Protein AF-A0A924QQS8-F1 (afdb_monomer_lite)

pLDDT: mean 90.21, std 14.26, range [39.62, 98.31]

Structure (mmCIF, N/CA/C/O backbone):
data_AF-A0A924QQS8-F1
#
_entry.id   AF-A0A924QQS8-F1
#
loop_
_atom_site.group_PDB
_atom_site.id
_atom_site.type_symbol
_atom_site.label_atom_id
_atom_site.label_alt_id
_atom_site.label_comp_id
_atom_site.label_asym_id
_atom_site.label_entity_id
_atom_site.label_seq_id
_atom_site.pdbx_PDB_ins_code
_atom_site.Cartn_x
_atom_site.Cartn_y
_atom_site.Cartn_z
_atom_site.occupancy
_atom_site.B_iso_or_equiv
_atom_site.auth_seq_id
_atom_site.auth_comp_id
_atom_site.auth_asym_id
_atom_site.auth_atom_id
_atom_site.pdbx_PDB_model_num
ATOM 1 N N . MET A 1 1 ? 50.364 -8.770 -7.365 1.00 46.09 1 MET A N 1
ATOM 2 C CA . MET A 1 1 ? 49.555 -7.532 -7.382 1.00 46.09 1 MET A CA 1
ATOM 3 C C . MET A 1 1 ? 48.495 -7.644 -8.465 1.00 46.09 1 MET A C 1
ATOM 5 O O . MET A 1 1 ? 48.837 -7.537 -9.631 1.00 46.09 1 MET A O 1
ATOM 9 N N . GLN A 1 2 ? 47.232 -7.862 -8.106 1.00 39.62 2 GLN A N 1
ATOM 10 C CA . GLN A 1 2 ? 46.104 -7.446 -8.941 1.00 39.62 2 GLN A CA 1
ATOM 11 C C . GLN A 1 2 ? 45.059 -6.882 -7.986 1.00 39.62 2 GLN A C 1
ATOM 13 O O . GLN A 1 2 ? 44.471 -7.602 -7.184 1.00 39.62 2 GLN A O 1
ATOM 18 N N . ALA A 1 3 ? 44.945 -5.557 -7.988 1.00 45.06 3 ALA A N 1
ATOM 19 C CA . ALA A 1 3 ? 43.980 -4.840 -7.181 1.00 45.06 3 ALA A CA 1
ATOM 20 C C . ALA A 1 3 ? 42.570 -5.254 -7.616 1.00 45.06 3 ALA A C 1
ATOM 22 O O . ALA A 1 3 ? 42.184 -5.052 -8.768 1.00 45.06 3 ALA A O 1
ATOM 23 N N . GLN A 1 4 ? 41.799 -5.815 -6.683 1.00 46.00 4 GLN A N 1
ATOM 24 C CA . GLN A 1 4 ? 40.350 -5.915 -6.798 1.00 46.00 4 GLN A CA 1
ATOM 25 C C . GLN A 1 4 ? 39.809 -4.501 -7.044 1.00 46.00 4 GLN A C 1
ATOM 27 O O . GLN A 1 4 ? 39.794 -3.656 -6.146 1.00 46.00 4 GLN A O 1
ATOM 32 N N . LYS A 1 5 ? 39.408 -4.207 -8.285 1.00 44.78 5 LYS A N 1
ATOM 33 C CA . LYS A 1 5 ? 38.672 -2.983 -8.610 1.00 44.78 5 LYS A CA 1
ATOM 34 C C . LYS A 1 5 ? 37.347 -3.032 -7.850 1.00 44.78 5 LYS A C 1
ATOM 36 O O . LYS A 1 5 ? 36.415 -3.708 -8.271 1.00 44.78 5 LYS A O 1
ATOM 41 N N . LYS A 1 6 ? 37.294 -2.309 -6.727 1.00 47.62 6 LYS A N 1
ATOM 42 C CA . LYS A 1 6 ? 36.080 -1.919 -5.997 1.00 47.62 6 LYS A CA 1
ATOM 43 C C . LYS A 1 6 ? 34.993 -1.559 -7.018 1.00 47.62 6 LYS A C 1
ATOM 45 O O . LYS A 1 6 ? 35.137 -0.576 -7.747 1.00 47.62 6 LYS A O 1
ATOM 50 N N . GLN A 1 7 ? 33.950 -2.382 -7.104 1.00 50.38 7 GLN A N 1
ATOM 51 C CA . GLN A 1 7 ? 32.743 -2.101 -7.879 1.00 50.38 7 GLN A CA 1
ATOM 52 C C . GLN A 1 7 ? 32.249 -0.711 -7.460 1.00 50.38 7 GLN A C 1
ATOM 54 O O . GLN A 1 7 ? 31.958 -0.481 -6.288 1.00 50.38 7 GLN A O 1
ATOM 59 N N . LYS A 1 8 ? 32.250 0.254 -8.384 1.00 54.22 8 LYS A N 1
ATOM 60 C CA . LYS A 1 8 ? 31.757 1.605 -8.099 1.00 54.22 8 LYS A CA 1
ATOM 61 C C . LYS A 1 8 ? 30.287 1.511 -7.668 1.00 54.22 8 LYS A C 1
ATOM 63 O O . LYS A 1 8 ? 29.488 0.867 -8.340 1.00 54.22 8 LYS A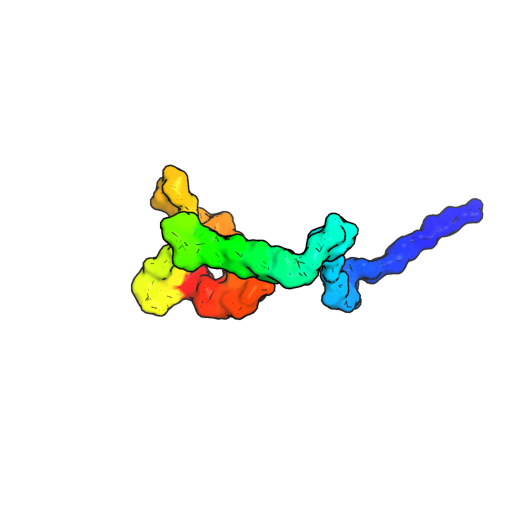 O 1
ATOM 68 N N . ASN A 1 9 ? 29.981 2.144 -6.536 1.00 59.84 9 ASN A N 1
ATOM 69 C CA . ASN A 1 9 ? 28.699 2.189 -5.830 1.00 59.84 9 ASN A CA 1
ATOM 70 C C . ASN A 1 9 ? 27.509 2.646 -6.705 1.00 59.84 9 ASN A C 1
ATOM 72 O O . ASN A 1 9 ? 27.051 3.779 -6.582 1.00 59.84 9 ASN A O 1
ATOM 76 N N . ASN A 1 10 ? 26.946 1.759 -7.526 1.00 69.44 10 ASN A N 1
ATOM 77 C CA . ASN A 1 10 ? 25.701 1.995 -8.271 1.00 69.44 10 ASN A CA 1
ATOM 78 C C . ASN A 1 10 ? 24.465 1.530 -7.476 1.00 69.44 10 ASN A C 1
ATOM 80 O O . ASN A 1 10 ? 23.588 0.855 -8.008 1.00 69.44 10 ASN A O 1
ATOM 84 N N . ALA A 1 11 ? 24.403 1.837 -6.179 1.00 83.38 11 ALA A N 1
ATOM 85 C CA . ALA A 1 11 ? 23.217 1.546 -5.376 1.00 83.38 11 ALA A CA 1
ATOM 86 C C . ALA A 1 11 ? 22.039 2.432 -5.826 1.00 83.38 11 ALA A C 1
ATOM 88 O O . ALA A 1 11 ? 22.239 3.595 -6.188 1.00 83.38 11 ALA A O 1
ATOM 89 N N . ALA A 1 12 ? 20.808 1.911 -5.772 1.00 89.38 12 ALA A N 1
ATOM 90 C CA . ALA A 1 12 ? 19.607 2.656 -6.172 1.00 89.38 12 ALA A CA 1
ATOM 91 C C . ALA A 1 12 ? 19.468 3.983 -5.404 1.00 89.38 12 ALA A C 1
ATOM 93 O O . ALA A 1 12 ? 19.145 5.008 -5.997 1.00 89.38 12 ALA A O 1
ATOM 94 N N . ILE A 1 13 ? 19.841 3.992 -4.119 1.00 89.81 13 ILE A N 1
ATOM 95 C CA . ILE A 1 13 ? 19.832 5.192 -3.272 1.00 89.81 13 ILE A CA 1
ATOM 96 C C . ILE A 1 13 ? 20.746 6.316 -3.791 1.00 89.81 13 ILE A C 1
ATOM 98 O O . ILE A 1 13 ? 20.395 7.482 -3.677 1.00 89.81 13 ILE A O 1
ATOM 102 N N . ASN A 1 14 ? 21.878 5.984 -4.420 1.00 91.81 14 ASN A N 1
ATOM 103 C CA . ASN A 1 14 ? 22.830 6.977 -4.933 1.00 91.81 14 ASN A CA 1
ATOM 104 C C . ASN A 1 14 ? 22.470 7.474 -6.338 1.00 91.81 14 ASN A C 1
ATOM 106 O O . ASN A 1 14 ? 22.968 8.507 -6.774 1.00 91.81 14 ASN A O 1
ATOM 110 N N . THR A 1 15 ? 21.668 6.708 -7.079 1.00 91.94 15 THR A N 1
ATOM 111 C CA . THR A 1 15 ? 21.402 6.950 -8.507 1.00 91.94 15 THR A CA 1
ATOM 112 C C . THR A 1 15 ? 19.964 7.373 -8.789 1.00 91.94 15 THR A C 1
ATOM 114 O O . THR A 1 15 ? 19.683 7.843 -9.889 1.00 91.94 15 THR A O 1
ATOM 117 N N . GLY A 1 16 ? 19.043 7.156 -7.845 1.00 90.25 16 GLY A N 1
ATOM 118 C CA . GLY A 1 16 ? 17.601 7.318 -8.040 1.00 90.25 16 GLY A CA 1
ATOM 119 C C . GLY A 1 16 ? 16.989 6.315 -9.026 1.00 90.25 16 GLY A C 1
ATOM 120 O O . GLY A 1 16 ? 15.792 6.372 -9.294 1.00 90.25 16 GLY A O 1
ATOM 121 N N . LYS A 1 17 ? 17.786 5.391 -9.579 1.00 91.50 17 LYS A N 1
ATOM 122 C CA . LYS A 1 17 ? 17.342 4.403 -10.564 1.00 91.50 17 LYS A CA 1
ATOM 123 C C . LYS A 1 17 ? 17.108 3.068 -9.875 1.00 91.50 17 LYS A C 1
ATOM 125 O O . LYS A 1 17 ? 18.050 2.403 -9.446 1.00 91.50 17 LYS A O 1
ATOM 130 N N . TYR A 1 18 ? 15.843 2.671 -9.801 1.00 94.06 18 TYR A N 1
ATOM 131 C CA . TYR A 1 18 ? 15.431 1.380 -9.265 1.00 94.06 18 TYR A CA 1
ATOM 132 C C . TYR A 1 18 ? 15.249 0.376 -10.400 1.00 94.06 18 TYR A C 1
ATOM 134 O O . TYR A 1 18 ? 14.653 0.679 -11.432 1.00 94.06 18 TYR A O 1
ATOM 142 N N . ARG A 1 19 ? 15.793 -0.827 -10.211 1.00 95.44 19 ARG A N 1
ATOM 143 C CA . ARG A 1 19 ? 15.724 -1.905 -11.197 1.00 95.44 19 ARG A CA 1
ATOM 144 C C . ARG A 1 19 ? 14.311 -2.487 -11.242 1.00 95.44 19 ARG A C 1
ATOM 146 O O . ARG A 1 19 ? 13.807 -2.930 -10.212 1.00 95.44 19 ARG A O 1
ATOM 153 N N . ASN A 1 20 ? 13.700 -2.545 -12.424 1.00 96.62 20 ASN A N 1
ATOM 154 C CA . ASN A 1 20 ? 12.408 -3.203 -12.614 1.00 96.62 20 ASN A CA 1
ATOM 155 C C . ASN A 1 20 ? 12.616 -4.645 -13.102 1.00 96.62 20 ASN A C 1
ATOM 157 O O . ASN A 1 20 ? 12.780 -4.902 -14.292 1.00 96.62 20 ASN A O 1
ATOM 161 N N . ILE A 1 21 ? 12.585 -5.589 -12.161 1.00 97.44 21 ILE A N 1
ATOM 162 C CA . ILE A 1 21 ? 12.833 -7.015 -12.427 1.00 97.44 21 ILE A CA 1
ATOM 163 C C . ILE A 1 21 ? 11.721 -7.632 -13.294 1.00 97.44 21 ILE A C 1
ATOM 165 O O . ILE A 1 21 ? 11.981 -8.553 -14.062 1.00 97.44 21 ILE A O 1
ATOM 169 N N . PHE A 1 22 ? 10.486 -7.124 -13.222 1.00 97.50 22 PHE A N 1
ATOM 170 C CA . PHE A 1 22 ? 9.398 -7.628 -14.064 1.00 97.50 22 PHE A CA 1
ATOM 171 C C . PHE A 1 22 ? 9.576 -7.218 -15.531 1.00 97.50 22 PHE A C 1
ATOM 173 O O . PHE A 1 22 ? 9.334 -8.031 -16.419 1.00 97.50 22 PHE A O 1
ATOM 180 N N . LEU A 1 23 ? 10.053 -5.997 -15.790 1.00 97.25 23 LEU A N 1
ATOM 181 C CA . LEU A 1 23 ? 10.431 -5.578 -17.145 1.00 97.25 23 LEU A CA 1
ATOM 182 C C . LEU A 1 23 ? 11.558 -6.461 -17.699 1.00 97.25 23 LEU A C 1
ATOM 184 O O . LEU A 1 23 ? 11.469 -6.930 -18.829 1.00 97.25 23 LEU A O 1
ATOM 188 N N . GLU A 1 24 ? 12.588 -6.736 -16.892 1.00 97.25 24 GLU A N 1
ATOM 189 C CA . GLU A 1 24 ? 13.707 -7.616 -17.275 1.00 97.25 24 GLU A CA 1
ATOM 190 C C . GLU A 1 24 ? 13.256 -9.055 -17.563 1.00 97.25 24 GLU A C 1
ATOM 192 O O . GLU A 1 24 ? 13.809 -9.715 -18.438 1.00 97.25 24 GLU A O 1
ATOM 197 N N . ALA A 1 25 ? 12.218 -9.524 -16.870 1.00 97.19 25 ALA A N 1
ATOM 198 C CA . ALA A 1 25 ? 11.598 -10.825 -17.105 1.00 97.19 25 ALA A CA 1
ATOM 199 C C . ALA A 1 25 ? 10.669 -10.864 -18.340 1.00 97.19 25 ALA A C 1
ATOM 201 O O . ALA A 1 25 ? 10.100 -11.915 -18.628 1.00 97.19 25 ALA A O 1
ATOM 202 N N . GLY A 1 26 ? 10.503 -9.751 -19.068 1.00 97.38 26 GLY A N 1
ATOM 203 C CA . GLY A 1 26 ? 9.736 -9.680 -20.318 1.00 97.38 26 GLY A CA 1
ATOM 204 C C . GLY A 1 26 ? 8.273 -9.246 -20.174 1.00 97.38 26 GLY A C 1
ATOM 205 O O . GLY A 1 26 ? 7.532 -9.279 -21.158 1.00 97.38 26 GLY A O 1
ATOM 206 N N . TYR A 1 27 ? 7.831 -8.820 -18.986 1.00 98.12 27 TYR A N 1
ATOM 207 C CA . TYR A 1 27 ? 6.482 -8.275 -18.814 1.00 98.12 27 TYR A CA 1
ATOM 208 C C . TYR A 1 27 ? 6.398 -6.836 -19.335 1.00 98.12 27 TYR A C 1
ATOM 210 O O . TYR A 1 27 ? 7.298 -6.025 -19.119 1.00 98.12 27 TYR A O 1
ATOM 218 N N . SER A 1 28 ? 5.283 -6.490 -19.985 1.00 98.06 28 SER A N 1
ATOM 219 C CA . SER A 1 28 ? 5.034 -5.110 -20.409 1.00 98.06 28 SER A CA 1
ATOM 220 C C . SER A 1 28 ? 4.804 -4.194 -19.203 1.00 98.06 28 SER A C 1
ATOM 222 O O . SER A 1 28 ? 4.219 -4.606 -18.198 1.00 98.06 28 SER A O 1
ATOM 224 N N . GLN A 1 29 ? 5.200 -2.924 -19.323 1.00 97.69 29 GLN A N 1
ATOM 225 C CA . GLN A 1 29 ? 4.983 -1.932 -18.266 1.00 97.69 29 GLN A CA 1
ATOM 226 C C . GLN A 1 29 ? 3.497 -1.817 -17.887 1.00 97.69 29 GLN A C 1
ATOM 228 O O . GLN A 1 29 ? 3.162 -1.834 -16.709 1.00 97.69 29 GLN A O 1
ATOM 233 N N . ALA A 1 30 ? 2.596 -1.833 -18.876 1.00 98.12 30 ALA A N 1
ATOM 234 C CA . ALA A 1 30 ? 1.154 -1.782 -18.640 1.00 98.12 30 ALA A CA 1
ATOM 235 C C . ALA A 1 30 ? 0.642 -2.964 -17.794 1.00 98.12 30 ALA A C 1
ATOM 237 O O . ALA A 1 30 ? -0.199 -2.776 -16.915 1.00 98.12 30 ALA A O 1
ATOM 238 N N . ALA A 1 31 ? 1.159 -4.179 -18.017 1.00 98.06 31 ALA A N 1
ATOM 239 C CA . ALA A 1 31 ? 0.791 -5.343 -17.211 1.00 98.06 31 ALA A CA 1
ATOM 240 C C . ALA A 1 31 ? 1.318 -5.238 -15.769 1.00 98.06 31 ALA A C 1
ATOM 242 O O . ALA A 1 31 ? 0.631 -5.645 -14.830 1.00 98.06 31 ALA A O 1
ATOM 243 N N . ILE A 1 32 ? 2.513 -4.670 -15.584 1.00 98.31 32 ILE A N 1
ATOM 244 C CA . ILE A 1 32 ? 3.113 -4.436 -14.263 1.00 98.31 32 ILE A CA 1
ATOM 245 C C . ILE A 1 32 ? 2.293 -3.404 -13.484 1.00 98.31 32 ILE A C 1
ATOM 247 O O . ILE A 1 32 ? 1.909 -3.664 -12.343 1.00 98.31 32 ILE A O 1
ATOM 251 N N . ASP A 1 33 ? 1.958 -2.280 -14.114 1.00 97.81 33 ASP A N 1
ATOM 252 C CA . ASP A 1 33 ? 1.160 -1.216 -13.499 1.00 97.81 33 ASP A CA 1
ATOM 253 C C . ASP A 1 33 ? -0.241 -1.715 -13.130 1.00 97.81 33 ASP A C 1
ATOM 255 O O . ASP A 1 33 ? -0.728 -1.471 -12.022 1.00 97.81 33 ASP A O 1
ATOM 259 N N . ALA A 1 34 ? -0.872 -2.489 -14.020 1.00 98.12 34 ALA A N 1
ATOM 260 C CA . ALA A 1 34 ? -2.160 -3.119 -13.747 1.00 98.12 34 ALA A CA 1
ATOM 261 C C . ALA A 1 34 ? -2.080 -4.080 -12.550 1.00 98.12 34 ALA A C 1
ATOM 263 O O . ALA A 1 34 ? -2.969 -4.079 -11.696 1.00 98.12 34 ALA A O 1
ATOM 264 N N . LYS A 1 35 ? -0.999 -4.865 -12.448 1.00 97.56 35 LYS A N 1
ATOM 265 C CA . LYS A 1 35 ? -0.778 -5.781 -11.324 1.00 97.56 35 LYS A CA 1
ATOM 266 C C . LYS A 1 35 ? -0.573 -5.036 -10.005 1.00 97.56 35 LYS A C 1
ATOM 268 O O . LYS A 1 35 ? -1.170 -5.434 -9.008 1.00 97.56 35 LYS A O 1
ATOM 273 N N . LEU A 1 36 ? 0.208 -3.954 -9.998 1.00 97.25 36 LEU A N 1
ATOM 274 C CA . LEU A 1 36 ? 0.405 -3.107 -8.814 1.00 97.25 36 LEU A CA 1
ATOM 275 C C . LEU A 1 36 ? -0.909 -2.462 -8.360 1.00 97.25 36 LEU A C 1
ATOM 277 O O . LEU A 1 36 ? -1.256 -2.540 -7.181 1.00 97.25 36 LEU A O 1
ATOM 281 N N . LYS A 1 37 ? -1.678 -1.893 -9.298 1.00 97.19 37 LYS A N 1
ATOM 282 C CA . LYS A 1 37 ? -2.989 -1.299 -9.004 1.00 97.19 37 LYS A CA 1
ATOM 283 C C . LYS A 1 37 ? -3.958 -2.331 -8.428 1.00 97.19 37 LYS A C 1
ATOM 285 O O . LYS A 1 37 ? -4.628 -2.045 -7.439 1.00 97.19 37 LYS A O 1
ATOM 290 N N . LYS A 1 38 ? -4.013 -3.528 -9.020 1.00 97.81 38 LYS A N 1
ATOM 291 C CA . LYS A 1 38 ? -4.877 -4.609 -8.535 1.00 97.81 38 LYS A CA 1
ATOM 292 C C . LYS A 1 38 ? -4.468 -5.074 -7.137 1.00 97.81 38 LYS A C 1
ATOM 294 O O . LYS A 1 38 ? -5.334 -5.214 -6.286 1.00 97.81 38 LYS A O 1
ATOM 299 N N . ALA A 1 39 ? -3.173 -5.267 -6.884 1.00 97.12 39 ALA A N 1
ATOM 300 C CA . ALA A 1 39 ? -2.686 -5.683 -5.571 1.00 97.12 39 ALA A CA 1
ATOM 301 C C . ALA A 1 39 ? -3.050 -4.669 -4.477 1.00 97.12 39 ALA A C 1
ATOM 303 O O . ALA A 1 39 ? -3.498 -5.060 -3.404 1.00 97.12 39 ALA A O 1
ATOM 304 N N . TYR A 1 40 ? -2.917 -3.369 -4.759 1.00 97.25 40 TYR A N 1
ATOM 305 C CA . TYR A 1 40 ? -3.352 -2.336 -3.821 1.00 97.25 40 TYR A CA 1
ATOM 306 C C . TYR A 1 40 ? -4.861 -2.395 -3.564 1.00 97.25 40 TYR A C 1
ATOM 308 O O . TYR A 1 40 ? -5.278 -2.410 -2.408 1.00 97.25 40 TYR A O 1
ATOM 316 N N . TYR A 1 41 ? -5.665 -2.485 -4.629 1.00 97.38 41 TYR A N 1
ATOM 317 C CA . TYR A 1 41 ? -7.116 -2.609 -4.512 1.00 97.38 41 TYR A CA 1
ATOM 318 C C . TYR A 1 41 ? -7.501 -3.816 -3.652 1.00 97.38 41 TYR A C 1
ATOM 320 O O . TYR A 1 41 ? -8.202 -3.651 -2.663 1.00 97.38 41 TYR A O 1
ATOM 328 N N . ASP A 1 42 ? -6.991 -5.009 -3.964 1.00 96.50 42 ASP A N 1
ATOM 329 C CA . ASP A 1 42 ? -7.339 -6.244 -3.251 1.00 96.50 42 ASP A CA 1
ATOM 330 C C . ASP A 1 42 ? -7.022 -6.160 -1.741 1.00 96.50 42 ASP A C 1
ATOM 332 O O . ASP A 1 42 ? -7.754 -6.726 -0.930 1.00 96.50 42 ASP A O 1
ATOM 336 N N . VAL A 1 43 ? -5.953 -5.447 -1.360 1.00 95.81 43 VAL A N 1
ATOM 337 C CA . VAL A 1 43 ? -5.474 -5.344 0.031 1.00 95.81 43 VAL A CA 1
ATOM 338 C C . VAL A 1 43 ? -6.135 -4.197 0.808 1.00 95.81 43 VAL A C 1
ATOM 340 O O . VAL A 1 43 ? -6.387 -4.359 2.002 1.00 95.81 43 VAL A O 1
ATOM 343 N N . PHE A 1 44 ? -6.435 -3.057 0.173 1.00 96.25 44 PHE A N 1
ATOM 344 C CA . PHE A 1 44 ? -6.886 -1.837 0.869 1.00 96.25 44 PHE A CA 1
ATOM 345 C C . PHE A 1 44 ? -8.324 -1.400 0.557 1.00 96.25 44 PHE A C 1
ATOM 347 O O . PHE A 1 44 ? -8.935 -0.717 1.377 1.00 96.25 44 PHE A O 1
ATOM 354 N N . GLU A 1 45 ? -8.887 -1.779 -0.590 1.00 95.75 45 GLU A N 1
ATOM 355 C CA . GLU A 1 45 ? -10.166 -1.232 -1.083 1.00 95.75 45 GLU A CA 1
ATOM 356 C C . GLU A 1 45 ? -11.214 -2.319 -1.382 1.00 95.75 45 GLU A C 1
ATOM 358 O O . GLU A 1 45 ? -12.414 -2.075 -1.270 1.00 95.75 45 GLU A O 1
ATOM 363 N N . GLY A 1 46 ? -10.768 -3.521 -1.742 1.00 94.56 46 GLY A N 1
ATOM 364 C CA . GLY A 1 46 ? -11.596 -4.622 -2.211 1.00 94.56 46 GLY A CA 1
ATOM 365 C C . GLY A 1 46 ? -12.379 -5.349 -1.112 1.00 94.56 46 GLY A C 1
ATOM 366 O O . GLY A 1 46 ? -12.224 -5.075 0.078 1.00 94.56 46 GLY A O 1
ATOM 367 N N . PRO A 1 47 ? -13.211 -6.332 -1.496 1.00 93.62 47 PRO A N 1
ATOM 368 C CA . PRO A 1 47 ? -14.062 -7.072 -0.558 1.00 93.62 47 PRO A CA 1
ATOM 369 C C . PRO A 1 47 ? -13.268 -7.934 0.433 1.00 93.62 47 PRO A C 1
ATOM 371 O O . PRO A 1 47 ? -13.762 -8.249 1.509 1.00 93.62 47 PRO A O 1
ATOM 374 N N . THR A 1 48 ? -12.039 -8.311 0.077 1.00 92.69 48 THR A N 1
ATOM 375 C CA . THR A 1 48 ? -11.126 -9.117 0.899 1.00 92.69 48 THR A CA 1
ATOM 376 C C . THR A 1 48 ? -10.011 -8.275 1.520 1.00 92.69 48 THR A C 1
ATOM 378 O O . THR A 1 48 ? -8.941 -8.803 1.826 1.00 92.69 48 THR A O 1
ATOM 381 N N . LYS A 1 49 ? -10.223 -6.959 1.641 1.00 95.00 49 LYS A N 1
ATOM 382 C CA . LYS A 1 49 ? -9.225 -6.038 2.179 1.00 95.00 49 LYS A CA 1
ATOM 383 C C . LYS A 1 49 ? -8.893 -6.342 3.637 1.00 95.00 49 LYS A C 1
ATOM 385 O O . LYS A 1 49 ? -9.699 -6.892 4.383 1.00 95.00 49 LYS A O 1
ATOM 390 N N . VAL A 1 50 ? -7.713 -5.893 4.043 1.00 94.94 50 VAL A N 1
ATOM 391 C CA . VAL A 1 50 ? -7.223 -5.958 5.427 1.00 94.94 50 VAL A CA 1
ATOM 392 C C . VAL A 1 50 ? -7.189 -4.585 6.105 1.00 94.94 50 VAL A C 1
ATOM 394 O O . VAL A 1 50 ? -6.781 -4.486 7.255 1.00 94.94 50 VAL A O 1
ATOM 397 N N . TYR A 1 51 ? -7.610 -3.530 5.401 1.00 96.31 51 TYR A N 1
ATOM 398 C CA . TYR A 1 51 ? -7.655 -2.145 5.875 1.00 96.31 51 TYR A CA 1
ATOM 399 C C . TYR A 1 51 ? -9.077 -1.724 6.260 1.00 96.31 51 TYR A C 1
ATOM 401 O O . TYR A 1 51 ? -10.006 -1.830 5.449 1.00 96.31 51 TYR A O 1
ATOM 409 N N . PHE A 1 52 ? -9.238 -1.193 7.471 1.00 96.00 52 PHE A N 1
ATOM 410 C CA . PHE A 1 52 ? -10.537 -0.794 8.014 1.00 96.00 52 PHE A CA 1
ATOM 411 C C . PHE A 1 52 ? -10.469 0.597 8.634 1.00 96.00 52 PHE A C 1
ATOM 413 O O . PHE A 1 52 ? -9.614 0.868 9.474 1.00 96.00 52 PHE A O 1
ATOM 420 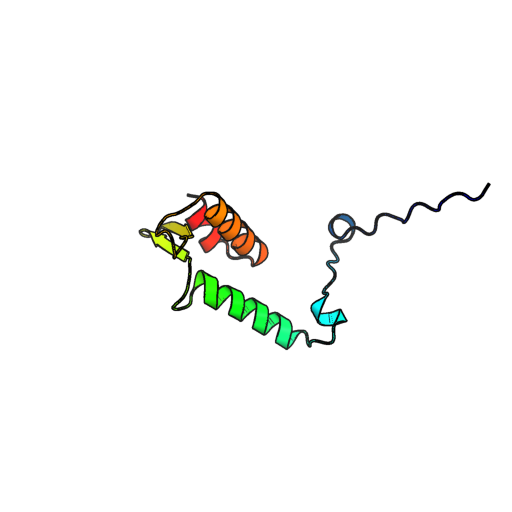N N . GLU A 1 53 ? -11.386 1.469 8.224 1.00 95.25 53 GLU A N 1
ATOM 421 C CA . GLU A 1 53 ? -11.521 2.822 8.763 1.00 95.25 53 GLU A CA 1
ATOM 422 C C . GLU A 1 53 ? -12.284 2.809 10.092 1.00 95.25 53 GLU A C 1
ATOM 424 O O . GLU A 1 53 ? -13.216 2.026 10.288 1.00 95.25 53 GLU A O 1
ATOM 429 N N . VAL A 1 54 ? -11.881 3.689 11.007 1.00 92.94 54 VAL A N 1
ATOM 430 C CA . VAL A 1 54 ? -12.489 3.887 12.325 1.00 92.94 54 VAL A CA 1
ATOM 431 C C . VAL A 1 54 ? -12.776 5.372 12.504 1.00 92.94 54 VAL A C 1
ATOM 433 O O . VAL A 1 54 ? -11.864 6.197 12.615 1.00 92.94 54 VAL A O 1
ATOM 436 N N . GLY A 1 55 ? -14.066 5.708 12.540 1.00 91.81 55 GLY A N 1
ATOM 437 C CA . GLY A 1 55 ? -14.515 7.097 12.494 1.00 91.81 55 GLY A CA 1
ATOM 438 C C . GLY A 1 55 ? -14.021 7.810 11.233 1.00 91.81 55 GLY A C 1
ATOM 439 O O . GLY A 1 55 ? -13.698 7.179 10.229 1.00 91.81 55 GLY A O 1
ATOM 440 N N . ASP A 1 56 ? -13.917 9.133 11.306 1.00 89.56 56 ASP A N 1
ATOM 441 C CA . ASP A 1 56 ? -13.604 9.942 10.121 1.00 89.56 56 ASP A CA 1
ATOM 442 C C . ASP A 1 56 ? -12.107 10.005 9.803 1.00 89.56 56 ASP A C 1
ATOM 444 O O . ASP A 1 56 ? -11.711 10.535 8.766 1.00 89.56 56 ASP A O 1
ATOM 448 N N . THR A 1 57 ? -11.248 9.550 10.722 1.00 92.44 57 THR A N 1
ATOM 449 C CA . THR A 1 57 ? -9.835 9.939 10.668 1.00 92.44 57 THR A CA 1
ATOM 450 C C . THR A 1 57 ? -8.805 8.884 11.023 1.00 92.44 57 THR A C 1
ATOM 452 O O . THR A 1 57 ? -7.617 9.141 10.830 1.00 92.44 57 THR A O 1
ATOM 455 N N . MET A 1 58 ? -9.220 7.717 11.507 1.00 94.94 58 MET A N 1
ATOM 456 C CA . MET A 1 58 ? -8.308 6.630 11.846 1.00 94.94 58 MET A CA 1
ATOM 457 C C . MET A 1 58 ? -8.584 5.421 10.969 1.00 94.94 58 MET A C 1
ATOM 459 O O . MET A 1 58 ? -9.661 5.276 10.388 1.00 94.94 58 MET A O 1
ATOM 463 N N . ALA A 1 59 ? -7.601 4.545 10.871 1.00 95.81 59 ALA A N 1
ATOM 464 C CA . ALA A 1 59 ? -7.757 3.237 10.276 1.00 95.81 59 ALA A CA 1
ATOM 465 C C . ALA A 1 59 ? -6.712 2.278 10.836 1.00 95.81 59 ALA A C 1
ATOM 467 O O . ALA A 1 59 ? -5.667 2.696 11.325 1.00 95.81 59 ALA A O 1
ATOM 468 N N . TYR A 1 60 ? -6.969 0.983 10.719 1.00 93.88 60 TYR A N 1
ATOM 469 C CA . TYR A 1 60 ? -6.017 -0.052 11.099 1.00 93.88 60 TYR A CA 1
ATOM 470 C C . TYR A 1 60 ? -5.923 -1.126 10.021 1.00 93.88 60 TYR A C 1
ATOM 472 O O . TYR A 1 60 ? -6.807 -1.283 9.175 1.00 93.88 60 TYR A O 1
ATOM 480 N N . VAL A 1 61 ? -4.822 -1.871 10.069 1.00 94.38 61 VAL A N 1
ATOM 481 C CA . VAL A 1 61 ? -4.624 -3.089 9.288 1.00 94.38 61 VAL A CA 1
ATOM 482 C C . VAL A 1 61 ? -4.851 -4.278 10.214 1.00 94.38 61 VAL A C 1
ATOM 484 O 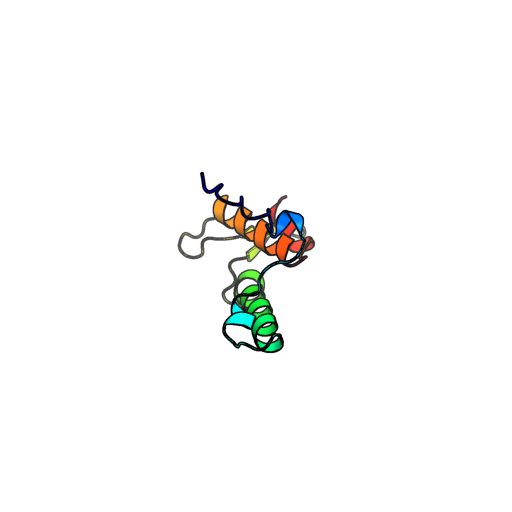O . VAL A 1 61 ? -4.175 -4.399 11.238 1.00 94.38 61 VAL A O 1
ATOM 487 N N . SER A 1 62 ? -5.816 -5.129 9.874 1.00 92.81 62 SER A N 1
ATOM 488 C CA . SER A 1 62 ? -6.196 -6.289 10.679 1.00 92.81 62 SER A CA 1
ATOM 489 C C . SER A 1 62 ? -5.540 -7.569 10.178 1.00 92.81 62 SER A C 1
ATOM 491 O O . SER A 1 62 ? -5.503 -7.839 8.975 1.00 92.81 62 SER A O 1
ATOM 493 N N . ASP A 1 63 ? -5.091 -8.404 11.109 1.00 92.12 63 ASP A N 1
ATOM 494 C CA . ASP A 1 63 ? -4.893 -9.822 10.839 1.00 92.12 63 ASP A CA 1
ATOM 495 C C . ASP A 1 63 ? -6.269 -10.506 10.833 1.00 92.12 63 ASP A C 1
ATOM 497 O O . ASP A 1 63 ? -6.828 -10.838 11.877 1.00 92.12 63 ASP A O 1
ATOM 501 N N . ILE A 1 64 ? -6.817 -10.725 9.635 1.00 89.12 64 ILE A N 1
ATOM 502 C CA . ILE A 1 64 ? -8.159 -11.299 9.425 1.00 89.12 64 ILE A CA 1
ATOM 503 C C . ILE A 1 64 ? -8.325 -12.667 10.095 1.00 89.12 64 ILE A C 1
ATOM 505 O O . ILE A 1 64 ? -9.430 -13.045 10.474 1.00 89.12 64 ILE A O 1
ATOM 509 N N . LYS A 1 65 ? -7.243 -13.440 10.245 1.00 88.56 65 LYS A N 1
ATOM 510 C CA . LYS A 1 65 ? -7.329 -14.766 10.862 1.00 88.56 65 LYS A CA 1
ATOM 511 C C . LYS A 1 65 ? -7.486 -14.662 12.377 1.00 88.56 65 LYS A C 1
ATOM 513 O O . LYS A 1 65 ? -8.203 -15.467 12.968 1.00 88.56 65 LYS A O 1
ATOM 518 N N . ASN A 1 66 ? -6.786 -13.715 12.993 1.00 90.69 66 ASN A N 1
ATOM 519 C CA . ASN A 1 66 ? -6.750 -13.556 14.446 1.00 90.69 66 ASN A CA 1
ATOM 520 C C . ASN A 1 66 ? -7.707 -12.471 14.965 1.00 90.69 66 ASN A C 1
ATOM 522 O O . ASN A 1 66 ? -7.914 -12.385 16.173 1.00 90.69 66 ASN A O 1
ATOM 526 N N . ASN A 1 67 ? -8.330 -11.700 14.070 1.00 89.00 67 ASN A N 1
ATOM 527 C CA . ASN A 1 67 ? -9.235 -10.590 14.378 1.00 89.00 67 ASN A CA 1
ATOM 528 C C . ASN A 1 67 ? -8.608 -9.541 15.316 1.00 89.00 67 ASN A C 1
ATOM 530 O O . ASN A 1 67 ? -9.300 -8.938 16.135 1.00 89.00 67 ASN A O 1
ATOM 534 N N . ASP A 1 68 ? -7.296 -9.325 15.201 1.00 88.38 68 ASP A N 1
ATOM 535 C CA . ASP A 1 68 ? -6.544 -8.325 15.956 1.00 88.38 68 ASP A CA 1
ATOM 536 C C . ASP A 1 68 ? -5.832 -7.335 15.018 1.00 88.38 68 ASP A C 1
ATOM 538 O O . ASP A 1 68 ? -5.708 -7.540 13.806 1.00 88.38 68 ASP A O 1
ATOM 542 N N . ALA A 1 69 ? -5.404 -6.208 15.585 1.00 91.19 69 ALA A N 1
ATOM 543 C CA . ALA A 1 69 ? -4.519 -5.256 14.930 1.00 91.19 69 ALA A CA 1
ATOM 544 C C . ALA A 1 69 ? -3.134 -5.373 15.570 1.00 91.19 69 ALA A C 1
ATOM 546 O O . ALA A 1 69 ? -2.997 -5.295 16.792 1.00 91.19 69 ALA A O 1
ATOM 547 N N . ARG A 1 70 ? -2.099 -5.554 14.746 1.00 93.25 70 ARG A N 1
ATOM 548 C CA . ARG A 1 70 ? -0.710 -5.696 15.205 1.00 93.25 70 ARG A CA 1
ATOM 549 C C . ARG A 1 70 ? 0.151 -4.574 14.662 1.00 93.25 70 ARG A C 1
ATOM 551 O O . ARG A 1 70 ? 0.012 -4.188 13.505 1.00 93.25 70 ARG A O 1
ATOM 558 N N . THR A 1 71 ? 1.099 -4.114 15.474 1.00 91.88 71 THR A N 1
ATOM 559 C CA . THR A 1 71 ? 2.063 -3.066 15.097 1.00 91.88 71 THR A CA 1
ATOM 560 C C . THR A 1 71 ? 2.821 -3.402 13.812 1.00 91.88 71 THR A C 1
ATOM 562 O O . THR A 1 71 ? 3.073 -2.515 13.001 1.00 91.88 71 THR A O 1
ATOM 565 N N . GLU A 1 72 ? 3.105 -4.685 13.576 1.00 94.12 72 GLU A N 1
ATOM 566 C CA . GLU A 1 72 ? 3.672 -5.183 12.322 1.00 94.12 72 GLU A CA 1
ATOM 567 C C . GLU A 1 72 ? 2.788 -4.827 11.111 1.00 94.12 72 GLU A C 1
ATOM 569 O O . GLU A 1 72 ? 3.243 -4.125 10.206 1.00 94.12 72 GLU A O 1
ATOM 574 N N . GLY A 1 73 ? 1.508 -5.217 11.131 1.00 92.94 73 GLY A N 1
ATOM 575 C CA . GLY A 1 73 ? 0.555 -4.938 10.052 1.00 92.94 73 GLY A CA 1
ATOM 576 C C . GLY A 1 73 ? 0.335 -3.442 9.818 1.00 92.94 73 GLY A C 1
ATOM 577 O O . GLY A 1 73 ? 0.261 -3.004 8.669 1.00 92.94 73 GLY A O 1
ATOM 578 N N . LEU A 1 74 ? 0.316 -2.642 10.890 1.00 95.00 74 LEU A N 1
ATOM 579 C CA . LEU A 1 74 ? 0.241 -1.179 10.794 1.00 95.00 74 LEU A CA 1
ATOM 580 C C . LEU A 1 74 ? 1.470 -0.606 10.077 1.00 95.00 74 LEU A C 1
ATOM 582 O O . LEU A 1 74 ? 1.326 0.153 9.118 1.00 95.00 74 LEU A O 1
ATOM 586 N N . SER A 1 75 ? 2.677 -1.028 10.470 1.00 96.12 75 SER A N 1
ATOM 587 C CA . SER A 1 75 ? 3.921 -0.565 9.844 1.00 96.12 75 SER A CA 1
ATOM 588 C C . SER A 1 75 ? 4.020 -0.956 8.361 1.00 96.12 75 SER A C 1
ATOM 590 O O . SER A 1 75 ? 4.479 -0.162 7.536 1.00 96.12 75 SER A O 1
ATOM 592 N N . TYR A 1 76 ? 3.519 -2.138 7.987 1.00 96.62 76 TYR A N 1
ATOM 593 C CA . TYR A 1 76 ? 3.438 -2.567 6.589 1.00 96.62 76 TYR A CA 1
ATOM 594 C C . TYR A 1 76 ? 2.430 -1.736 5.803 1.00 96.62 76 TYR A C 1
ATOM 596 O O . TYR A 1 76 ? 2.743 -1.280 4.701 1.00 96.62 76 TYR A O 1
ATOM 604 N N . GLY A 1 77 ? 1.256 -1.480 6.383 1.00 96.19 77 GLY A N 1
ATOM 605 C CA . GLY A 1 77 ? 0.244 -0.610 5.792 1.00 96.19 77 GLY A CA 1
ATOM 606 C C . GLY A 1 77 ? 0.786 0.786 5.491 1.00 96.19 77 GLY A C 1
ATOM 607 O O . GLY A 1 77 ? 0.639 1.282 4.373 1.00 96.19 77 GLY A O 1
ATOM 608 N N . MET A 1 78 ? 1.500 1.376 6.452 1.00 97.69 78 MET A N 1
ATOM 609 C CA . MET A 1 78 ? 2.177 2.663 6.283 1.00 97.69 78 MET A CA 1
ATOM 610 C C . MET A 1 78 ? 3.230 2.624 5.171 1.00 97.69 78 MET A C 1
ATOM 612 O O . MET A 1 78 ? 3.269 3.521 4.328 1.00 97.69 78 MET A O 1
ATOM 616 N N . MET A 1 79 ? 4.069 1.583 5.131 1.00 98.12 79 MET A N 1
ATOM 617 C CA . MET A 1 79 ? 5.105 1.454 4.103 1.00 98.12 79 MET A CA 1
ATOM 618 C C . MET A 1 79 ? 4.501 1.336 2.698 1.00 98.12 79 MET A C 1
ATOM 620 O O . MET A 1 79 ? 4.969 1.984 1.764 1.00 98.12 79 MET A O 1
ATOM 624 N N . VAL A 1 80 ? 3.427 0.562 2.530 1.00 97.50 80 VAL A N 1
ATOM 625 C CA . VAL A 1 80 ? 2.734 0.467 1.236 1.00 97.50 80 VAL A CA 1
ATOM 626 C C . VAL A 1 80 ? 2.108 1.810 0.855 1.00 97.50 80 VAL A C 1
ATOM 628 O O . VAL A 1 80 ? 2.254 2.252 -0.287 1.00 97.50 80 VAL A O 1
ATOM 631 N N . ALA A 1 81 ? 1.457 2.488 1.803 1.00 97.25 81 ALA A N 1
ATOM 632 C CA . ALA A 1 81 ? 0.811 3.771 1.554 1.00 97.25 81 ALA A CA 1
ATOM 633 C C . ALA A 1 81 ? 1.810 4.847 1.099 1.00 97.25 81 ALA A C 1
ATOM 635 O O . ALA A 1 81 ? 1.546 5.545 0.120 1.00 97.25 81 ALA A O 1
ATOM 636 N N . VAL A 1 82 ? 2.978 4.956 1.742 1.00 97.38 82 VAL A N 1
ATOM 637 C CA . VAL A 1 82 ? 3.986 5.957 1.351 1.00 97.38 82 VAL A CA 1
ATOM 638 C C . VAL A 1 82 ? 4.616 5.645 -0.011 1.00 97.38 82 VAL A C 1
ATOM 640 O O . VAL A 1 82 ? 4.768 6.552 -0.826 1.00 97.38 82 VAL A O 1
ATOM 643 N N . GLN A 1 83 ? 4.903 4.372 -0.313 1.00 96.81 83 GLN A N 1
ATOM 644 C CA . GLN A 1 83 ? 5.493 3.966 -1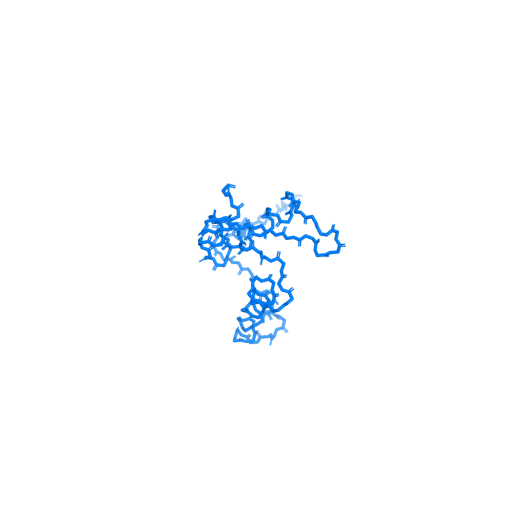.600 1.00 96.81 83 GLN A CA 1
ATOM 645 C C . GLN A 1 83 ? 4.542 4.185 -2.786 1.00 96.81 83 GLN A C 1
ATOM 647 O O . GLN A 1 83 ? 4.989 4.437 -3.903 1.00 96.81 83 GLN A O 1
ATOM 652 N N . LEU A 1 84 ? 3.229 4.119 -2.549 1.00 96.81 84 LEU A N 1
ATOM 653 C CA . LEU A 1 84 ? 2.192 4.344 -3.563 1.00 96.81 84 LEU A CA 1
ATOM 654 C C . LEU A 1 84 ? 1.605 5.764 -3.531 1.00 96.81 84 LEU A C 1
ATOM 656 O O . LEU A 1 84 ? 0.601 6.022 -4.197 1.00 96.81 84 LEU A O 1
ATOM 660 N N . ASN A 1 85 ? 2.217 6.681 -2.773 1.00 97.56 85 ASN A N 1
ATOM 661 C CA . ASN A 1 85 ? 1.776 8.070 -2.629 1.00 97.56 85 ASN A CA 1
ATOM 662 C C . ASN A 1 85 ? 0.307 8.210 -2.160 1.00 97.56 85 ASN A C 1
ATOM 664 O O . ASN A 1 85 ? -0.465 9.030 -2.658 1.00 97.56 85 ASN A O 1
ATOM 668 N N . LYS A 1 86 ? -0.103 7.386 -1.191 1.00 97.12 86 LYS A N 1
ATOM 669 C CA . LYS A 1 86 ? -1.449 7.348 -0.598 1.00 97.12 86 LYS A CA 1
ATOM 670 C C . LYS A 1 86 ? -1.457 8.034 0.768 1.00 97.12 86 LYS A C 1
ATOM 672 O O . LYS A 1 86 ? -1.610 7.385 1.801 1.00 97.12 86 LYS A O 1
ATOM 677 N N . LYS A 1 87 ? -1.279 9.360 0.769 1.00 96.94 87 LYS A N 1
ATOM 678 C CA . LYS A 1 87 ? -1.116 10.160 1.997 1.00 96.94 87 LYS A CA 1
ATOM 679 C C . LYS A 1 87 ? -2.247 9.959 3.012 1.00 96.94 87 LYS A C 1
ATOM 681 O O . LYS A 1 87 ? -1.972 9.754 4.183 1.00 96.94 87 LYS A O 1
ATOM 686 N N . GLU A 1 88 ? -3.501 9.978 2.569 1.00 96.31 88 GLU A N 1
ATOM 687 C CA . GLU A 1 88 ? -4.651 9.838 3.471 1.00 96.31 88 GLU A CA 1
ATOM 688 C C . GLU A 1 88 ? -4.655 8.489 4.206 1.00 96.31 88 GLU A C 1
ATOM 690 O O . GLU A 1 88 ? -4.874 8.434 5.412 1.00 96.31 88 GLU A O 1
ATOM 695 N N . VAL A 1 89 ? -4.343 7.404 3.495 1.00 96.38 89 VAL A N 1
ATOM 696 C CA . VAL A 1 89 ? -4.260 6.062 4.084 1.00 96.38 89 VAL A CA 1
ATOM 697 C C . VAL A 1 89 ? -3.122 5.991 5.099 1.00 96.38 89 VAL A C 1
ATOM 699 O O . VAL A 1 89 ? -3.312 5.439 6.179 1.00 96.38 89 VAL A O 1
ATOM 702 N N . PHE A 1 90 ? -1.968 6.588 4.786 1.00 97.75 90 PHE A N 1
ATOM 703 C CA . PHE A 1 90 ? -0.849 6.688 5.723 1.00 97.75 90 PHE A CA 1
ATOM 704 C C . PHE A 1 90 ? -1.247 7.446 6.995 1.00 97.75 90 PHE A C 1
ATOM 706 O O . PHE A 1 90 ? -1.070 6.930 8.097 1.00 97.75 90 PHE A O 1
ATOM 713 N N . ASP A 1 91 ? -1.817 8.644 6.839 1.00 97.00 91 ASP A N 1
ATOM 714 C CA . ASP A 1 91 ? -2.201 9.504 7.959 1.00 97.00 91 ASP A CA 1
AT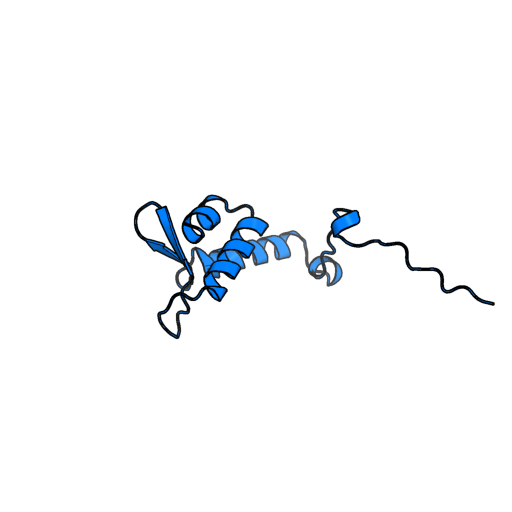OM 715 C C . ASP A 1 91 ? -3.229 8.810 8.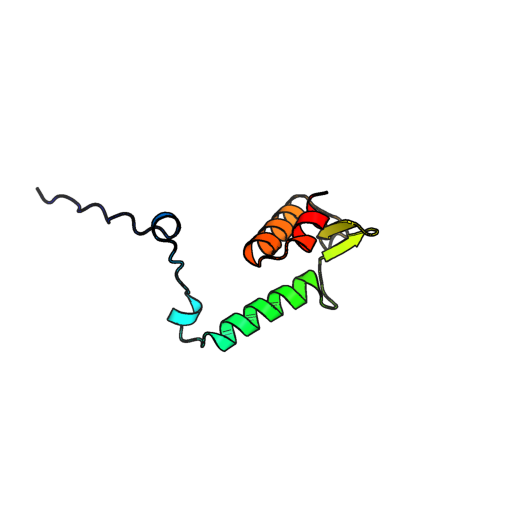863 1.00 97.00 91 ASP A C 1
ATOM 717 O O . ASP A 1 91 ? -3.136 8.918 10.081 1.00 97.00 91 ASP A O 1
ATOM 721 N N . ARG A 1 92 ? -4.194 8.082 8.283 1.00 97.12 92 ARG A N 1
ATOM 722 C CA . ARG A 1 92 ? -5.216 7.349 9.045 1.00 97.12 92 ARG A CA 1
ATOM 723 C C . ARG A 1 92 ? -4.626 6.204 9.873 1.00 97.12 92 ARG A C 1
ATOM 725 O O . ARG A 1 92 ? -5.119 5.961 10.968 1.00 97.12 92 ARG A O 1
ATOM 732 N N . ILE A 1 93 ? -3.594 5.518 9.374 1.00 95.75 93 ILE A N 1
ATOM 733 C CA . ILE A 1 93 ? -2.933 4.414 10.099 1.00 95.75 93 ILE A CA 1
ATOM 734 C C . ILE A 1 93 ? -2.018 4.933 11.218 1.00 95.75 93 ILE A C 1
ATOM 736 O O . ILE A 1 93 ? -1.850 4.258 12.228 1.00 95.75 93 ILE A O 1
ATOM 740 N N . TRP A 1 94 ? -1.410 6.108 11.041 1.00 95.56 94 TRP A N 1
ATOM 741 C CA . TRP A 1 94 ? -0.407 6.647 11.970 1.00 95.56 94 TRP A CA 1
ATOM 742 C C . TRP A 1 94 ? -0.975 7.392 13.191 1.00 95.56 94 TRP A C 1
ATOM 744 O O . TRP A 1 94 ? -0.211 7.749 14.086 1.00 95.56 94 TRP A O 1
ATOM 754 N N . ARG A 1 95 ? -2.277 7.688 13.210 1.00 87.75 95 ARG A N 1
ATOM 755 C CA . ARG A 1 95 ? -2.894 8.492 14.276 1.00 87.75 95 ARG A CA 1
ATOM 756 C C . ARG A 1 95 ? -2.905 7.832 15.648 1.00 87.75 95 ARG A C 1
ATOM 758 O O . ARG A 1 95 ? -3.022 6.591 15.721 1.00 87.75 95 ARG A O 1
#

Radius of gyration: 18.72 Å; chains: 1; bounding box: 64×25×36 Å

Sequence (95 aa):
MQAQKKQKNNAAINTGKYRNIFLEAGYSQAAIDAKLKKAYYDVFEGPTKVYFEVGDTMAYVSDIKNNDARTEGLSYGMMVAVQLNKKEVFDRIWR

Foldseek 3Di:
DDDPPDDPPPDCVVVVDDDDVVVVVPDDPVVVVVVLVVVCCCADPDPNHQWDADPPQAIFGAPPVVRDGDPVRLVVQLVSCVVVVNVRSNRRSVD

Secondary structure (DSSP, 8-state):
-----------HHHHS----HHHHTT--HHHHHHHHHHHHHHHHTSTT-SEEEETTTEEEEEETTTTEE-HHHHHHHHHHHHHTT-HHHHHHHH-